Protein AF-Q9L8J2-F1 (afdb_monomer)

Foldseek 3Di:
DDDPVVVVVVVVVVVVVVVVVVLVPDPPPDPDDPVCVVVSCVVVVVCVCVPPVNVVVVVVVVVVVVVVLVPDDPLLSQLVCCCPVVVDDLVVSCVVVVHDSVVSVVSD

Sequence (108 aa):
DSAFYTWLYRIAVNTAKNYLVAQGRRPPSSDVDANDAENFESGSALKEISNPENLMLSEELRQIVFRTIESLPEDLRMAITLRESDGLSYEEIAAIMDCPVGTVRSRI

Nearest PDB structures (foldseek):
  2h27-assembly2_D  TM=9.996E-01  e=3.999E-06  Escherichia coli K-12
  1or7-assembly3_B  TM=9.249E-01  e=1.888E-06  Escherichia coli
  3hug-assembly6_K  TM=9.372E-01  e=4.199E-02  Mycobacterium tuberculosis H37Rv
  3hug-assembly4_M  TM=9.073E-01  e=4.199E-02  Mycobacterium tuberculosis H37Rv
  6koq-assembly1_F  TM=5.357E-01  e=5.671E-03  Mycobacterium tuberculosis H37Rv

Structure (mmCIF, N/CA/C/O backbone):
data_AF-Q9L8J2-F1
#
_entry.id   AF-Q9L8J2-F1
#
loop_
_atom_site.group_PDB
_atom_site.id
_atom_site.type_symbol
_atom_site.label_atom_id
_atom_site.label_alt_id
_atom_site.label_comp_id
_atom_site.label_asym_id
_atom_site.label_entity_id
_atom_site.label_seq_id
_atom_site.pdbx_PDB_ins_code
_atom_site.Cartn_x
_atom_site.Cartn_y
_atom_site.Cartn_z
_atom_site.occupancy
_atom_site.B_iso_or_equiv
_atom_site.auth_seq_id
_atom_site.auth_comp_id
_atom_site.auth_asym_id
_atom_site.auth_atom_id
_atom_site.pdbx_PDB_model_num
ATOM 1 N N . ASP A 1 1 ? -13.195 7.274 -22.358 1.00 58.97 1 ASP A N 1
ATOM 2 C CA . ASP A 1 1 ? -11.850 7.561 -21.828 1.00 58.97 1 ASP A CA 1
ATOM 3 C C . ASP A 1 1 ? -11.105 6.295 -21.460 1.00 58.97 1 ASP A C 1
ATOM 5 O O . ASP A 1 1 ? -11.728 5.342 -21.014 1.00 58.97 1 ASP A O 1
ATOM 9 N N . SER A 1 2 ? -9.790 6.259 -21.686 1.00 71.12 2 SER A N 1
ATOM 10 C CA . SER A 1 2 ? -8.905 5.218 -21.136 1.00 71.12 2 SER A CA 1
ATOM 11 C C . SER A 1 2 ? -8.261 5.734 -19.848 1.00 71.12 2 SER A C 1
ATOM 13 O O . SER A 1 2 ? -7.942 6.918 -19.768 1.00 71.12 2 SER A O 1
ATOM 15 N N . ALA A 1 3 ? -8.035 4.862 -18.861 1.00 88.69 3 ALA A N 1
ATOM 16 C CA . ALA A 1 3 ? -7.322 5.229 -17.638 1.00 88.69 3 ALA A CA 1
ATOM 17 C C . ALA A 1 3 ? -5.875 5.661 -17.943 1.00 88.69 3 ALA A C 1
ATOM 19 O O . ALA A 1 3 ? -5.243 5.135 -18.867 1.00 88.69 3 ALA A O 1
ATOM 20 N N . PHE A 1 4 ? -5.331 6.580 -17.138 1.00 89.50 4 PHE A N 1
ATOM 21 C CA . PHE A 1 4 ? -3.964 7.093 -17.297 1.00 89.50 4 PHE A CA 1
ATOM 22 C C . PHE A 1 4 ? -2.922 5.969 -17.349 1.00 89.50 4 PHE A C 1
ATOM 24 O O . PHE A 1 4 ? -2.066 5.970 -18.231 1.00 89.50 4 PHE A O 1
ATOM 31 N N . TYR A 1 5 ? -3.049 4.963 -16.474 1.00 83.38 5 TYR A N 1
ATOM 32 C CA . TYR A 1 5 ? -2.164 3.796 -16.466 1.00 83.38 5 TYR A CA 1
ATOM 33 C C . TYR A 1 5 ? -2.166 3.061 -17.812 1.00 83.38 5 TYR A C 1
ATOM 35 O O . TYR A 1 5 ? -1.108 2.766 -18.359 1.00 83.38 5 TYR A O 1
ATOM 43 N N . THR A 1 6 ? -3.341 2.824 -18.401 1.00 86.88 6 THR A N 1
ATOM 44 C CA . THR A 1 6 ? -3.465 2.157 -19.705 1.00 86.88 6 THR A CA 1
ATOM 45 C C . THR A 1 6 ? -2.825 2.975 -20.826 1.00 86.88 6 THR A C 1
ATOM 47 O O . THR A 1 6 ? -2.187 2.414 -21.719 1.00 86.88 6 THR A O 1
ATOM 50 N N . TRP A 1 7 ? -2.980 4.300 -20.797 1.00 91.31 7 TRP A N 1
ATOM 51 C CA . TRP A 1 7 ? -2.356 5.195 -21.770 1.00 91.31 7 TRP A CA 1
ATOM 52 C C . TRP A 1 7 ? -0.827 5.216 -21.627 1.00 91.31 7 TRP A C 1
ATOM 54 O O . TRP A 1 7 ? -0.119 5.035 -22.620 1.00 91.31 7 TRP A O 1
ATOM 64 N N . LEU A 1 8 ? -0.316 5.334 -20.399 1.00 88.94 8 LEU A N 1
ATOM 65 C CA . LEU A 1 8 ? 1.118 5.338 -20.114 1.00 88.94 8 LEU A CA 1
ATOM 66 C C . LEU A 1 8 ? 1.770 3.990 -20.443 1.00 88.94 8 LEU A C 1
ATOM 68 O O . LEU A 1 8 ? 2.828 3.962 -21.066 1.00 88.94 8 LEU A O 1
ATOM 72 N N . TYR A 1 9 ? 1.116 2.874 -20.105 1.00 82.88 9 TYR A N 1
ATOM 73 C CA . TYR A 1 9 ? 1.585 1.530 -20.446 1.00 82.88 9 TYR A CA 1
ATOM 74 C C . TYR A 1 9 ? 1.740 1.364 -21.963 1.00 82.88 9 TYR A C 1
ATOM 76 O O . TYR A 1 9 ? 2.758 0.861 -22.437 1.00 82.88 9 TYR A O 1
ATOM 84 N N . ARG A 1 10 ? 0.775 1.858 -22.754 1.00 86.00 10 ARG A N 1
ATOM 85 C CA . ARG A 1 10 ? 0.868 1.853 -24.225 1.00 86.00 10 ARG A CA 1
ATOM 86 C C . ARG A 1 10 ? 2.053 2.674 -24.730 1.00 86.00 10 ARG A C 1
ATOM 88 O O . ARG A 1 10 ? 2.748 2.211 -25.631 1.00 86.00 10 ARG A O 1
ATOM 95 N N . ILE A 1 11 ? 2.298 3.857 -24.162 1.00 88.62 11 ILE A N 1
ATOM 96 C CA . ILE A 1 11 ? 3.469 4.676 -24.509 1.00 88.62 11 ILE A CA 1
ATOM 97 C C . ILE A 1 11 ? 4.757 3.927 -24.176 1.00 88.62 11 ILE A C 1
ATOM 99 O O . ILE A 1 11 ? 5.603 3.784 -25.050 1.00 88.62 11 ILE A O 1
ATOM 103 N N . ALA A 1 12 ? 4.891 3.406 -22.955 1.00 87.75 12 ALA A N 1
ATOM 104 C CA . ALA A 1 12 ? 6.087 2.696 -22.513 1.00 87.75 12 ALA A CA 1
ATOM 105 C C . ALA A 1 12 ? 6.404 1.492 -23.417 1.00 87.75 12 ALA A C 1
ATOM 107 O O . ALA A 1 12 ? 7.519 1.376 -23.924 1.00 87.75 12 ALA A O 1
ATOM 108 N N . VAL A 1 13 ? 5.406 0.646 -23.700 1.00 86.25 13 VAL A N 1
ATOM 109 C CA . VAL A 1 13 ? 5.562 -0.523 -24.580 1.00 86.25 13 VAL A CA 1
ATOM 110 C C . VAL A 1 13 ? 5.925 -0.111 -26.006 1.00 86.25 13 VAL A C 1
ATOM 112 O O . VAL A 1 13 ? 6.807 -0.719 -26.612 1.00 86.25 13 VAL A O 1
ATOM 115 N N . ASN A 1 14 ? 5.271 0.911 -26.561 1.00 88.19 14 ASN A N 1
ATOM 116 C CA . ASN A 1 14 ? 5.562 1.366 -27.921 1.00 88.19 14 ASN A CA 1
ATOM 117 C C . ASN A 1 14 ? 6.957 1.990 -28.026 1.00 88.19 14 ASN A C 1
ATOM 119 O O . ASN A 1 14 ? 7.674 1.717 -28.986 1.00 88.19 14 ASN A O 1
ATOM 123 N N . THR A 1 15 ? 7.376 2.767 -27.027 1.00 88.69 15 THR A N 1
ATOM 124 C CA . THR A 1 15 ? 8.725 3.337 -26.953 1.00 88.69 15 THR A CA 1
ATOM 125 C C . THR A 1 15 ? 9.782 2.239 -26.855 1.00 88.69 15 THR A C 1
ATOM 127 O O . THR A 1 15 ? 10.746 2.265 -27.617 1.00 88.69 15 THR A O 1
ATOM 130 N N . ALA A 1 16 ? 9.576 1.231 -26.000 1.00 81.19 16 ALA A N 1
ATOM 131 C CA . ALA A 1 16 ? 10.483 0.088 -25.883 1.00 81.19 16 ALA A CA 1
ATOM 132 C C . ALA A 1 16 ? 10.593 -0.697 -27.202 1.00 81.19 16 ALA A C 1
ATOM 134 O O . ALA A 1 16 ? 11.695 -1.001 -27.656 1.00 81.19 16 ALA A O 1
ATOM 135 N N . LYS A 1 17 ? 9.465 -0.964 -27.877 1.00 79.38 17 LYS A N 1
ATOM 136 C CA . LYS A 1 17 ? 9.457 -1.609 -29.202 1.00 79.38 17 LYS A CA 1
ATOM 137 C C . LYS A 1 17 ? 10.217 -0.791 -30.244 1.00 79.38 17 LYS A C 1
ATOM 139 O O . LYS A 1 17 ? 11.031 -1.349 -30.973 1.00 79.38 17 LYS A O 1
ATOM 144 N N . ASN A 1 18 ? 9.977 0.519 -30.305 1.00 81.69 18 ASN A N 1
ATOM 145 C CA . ASN A 1 18 ? 10.659 1.407 -31.245 1.00 81.69 18 ASN A CA 1
ATOM 146 C C . ASN A 1 18 ? 12.170 1.433 -31.002 1.00 81.69 18 ASN A C 1
ATOM 148 O O . ASN A 1 18 ? 12.937 1.393 -31.962 1.00 81.69 18 ASN A O 1
ATOM 152 N N . TYR A 1 19 ? 12.590 1.449 -29.737 1.00 81.19 19 TYR A N 1
ATOM 153 C CA . TYR A 1 19 ? 13.996 1.378 -29.356 1.00 81.19 19 TYR A CA 1
ATOM 154 C C . TYR A 1 19 ? 14.649 0.070 -29.833 1.00 81.19 19 TYR A C 1
ATOM 156 O O . TYR A 1 19 ? 15.671 0.117 -30.516 1.00 81.19 19 TYR A O 1
ATOM 164 N N . LEU A 1 20 ? 14.020 -1.085 -29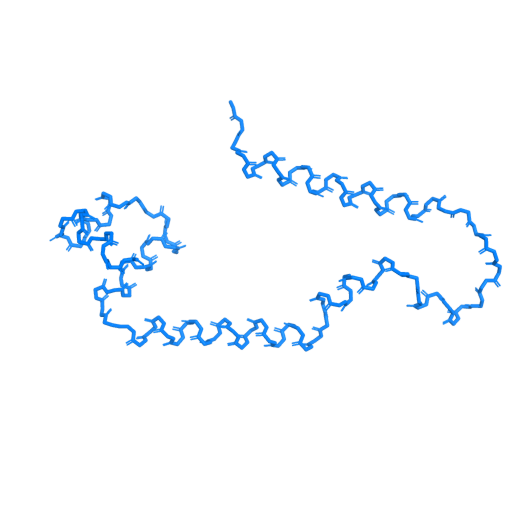.581 1.00 76.94 20 LEU A N 1
ATOM 165 C CA . LEU A 1 20 ? 14.523 -2.392 -30.031 1.00 76.94 20 LEU A CA 1
ATOM 166 C C . LEU A 1 20 ? 14.593 -2.503 -31.566 1.00 76.94 20 LEU A C 1
ATOM 168 O O . LEU A 1 20 ? 15.577 -2.997 -32.115 1.00 76.94 20 LEU A O 1
ATOM 172 N N . VAL A 1 21 ? 13.582 -2.001 -32.283 1.00 77.19 21 VAL A N 1
ATOM 173 C CA . VAL A 1 21 ? 13.577 -1.989 -33.759 1.00 77.19 21 VAL A CA 1
ATOM 174 C C . VAL A 1 21 ? 14.664 -1.066 -34.317 1.00 77.19 21 VAL A C 1
ATOM 176 O O . VAL A 1 21 ? 15.310 -1.413 -35.304 1.00 77.19 21 VAL A O 1
ATOM 179 N N . ALA A 1 22 ? 14.882 0.102 -33.706 1.00 76.50 22 ALA A N 1
ATOM 180 C CA . ALA A 1 22 ? 15.938 1.029 -34.110 1.00 76.50 22 ALA A CA 1
ATOM 181 C C . ALA A 1 22 ? 17.336 0.442 -33.868 1.00 76.50 2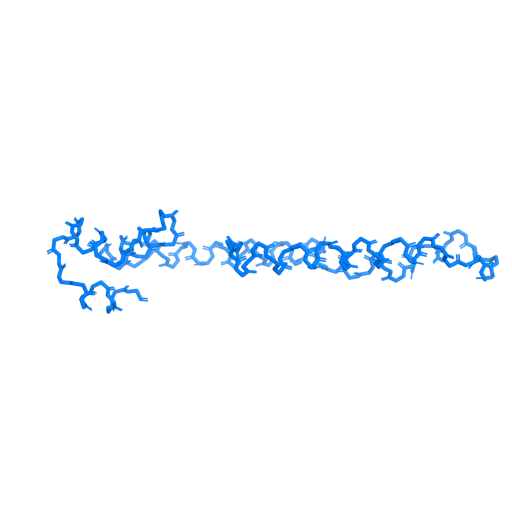2 ALA A C 1
ATOM 183 O O . ALA A 1 22 ? 18.226 0.607 -34.702 1.00 76.50 22 ALA A O 1
ATOM 184 N N . GLN A 1 23 ? 17.512 -0.293 -32.771 1.00 72.75 23 GLN A N 1
ATOM 185 C CA . GLN A 1 23 ? 18.752 -0.992 -32.468 1.00 72.75 23 GLN A CA 1
ATOM 186 C C . GLN A 1 23 ? 19.077 -2.068 -33.519 1.00 72.75 23 GLN A C 1
ATOM 188 O O . GLN A 1 23 ? 20.206 -2.126 -34.000 1.00 72.75 23 GLN A O 1
ATOM 193 N N . GLY A 1 24 ? 18.081 -2.858 -33.941 1.00 67.88 24 GLY A N 1
ATOM 194 C CA . GLY A 1 24 ? 18.240 -3.878 -34.987 1.00 67.88 24 GLY A CA 1
ATOM 195 C C . GLY A 1 24 ? 18.444 -3.333 -36.410 1.00 67.88 24 GLY A C 1
ATOM 196 O O . GLY A 1 24 ? 18.725 -4.106 -37.319 1.00 67.88 24 GLY A O 1
ATOM 197 N N . ARG A 1 25 ? 18.297 -2.016 -36.626 1.00 67.06 25 ARG A N 1
ATOM 198 C CA . ARG A 1 25 ? 18.486 -1.341 -37.926 1.00 67.06 25 ARG A CA 1
ATOM 199 C C . ARG A 1 25 ? 19.812 -0.580 -38.046 1.00 67.06 25 ARG A C 1
ATOM 201 O O . ARG A 1 25 ? 20.046 0.034 -39.088 1.00 67.06 25 ARG A O 1
ATOM 208 N N . ARG A 1 26 ? 20.673 -0.581 -37.019 1.00 57.16 26 ARG A N 1
ATOM 209 C CA . ARG A 1 26 ? 22.023 -0.003 -37.132 1.00 57.16 26 ARG A CA 1
ATOM 210 C C . ARG A 1 26 ? 22.821 -0.783 -38.200 1.00 57.16 26 ARG A C 1
ATOM 212 O O . ARG A 1 26 ? 22.822 -2.011 -38.142 1.00 57.16 26 ARG A O 1
ATOM 219 N N . PRO A 1 27 ? 23.470 -0.114 -39.178 1.00 50.00 27 PRO A N 1
ATOM 220 C CA . PRO A 1 27 ? 24.365 -0.783 -40.124 1.00 50.00 27 PRO A CA 1
ATOM 221 C C . PRO A 1 27 ? 25.475 -1.518 -39.359 1.00 50.00 27 PRO A C 1
ATOM 223 O O . PRO A 1 27 ? 25.860 -1.031 -38.292 1.00 50.00 27 PRO A O 1
ATOM 226 N N . PRO A 1 28 ? 26.030 -2.627 -39.884 1.00 49.59 28 PRO A N 1
ATOM 227 C CA . PRO A 1 28 ? 27.216 -3.247 -39.310 1.00 49.59 28 PRO A CA 1
ATOM 228 C C . PRO A 1 28 ? 28.405 -2.311 -39.557 1.00 49.59 28 PRO A C 1
ATOM 230 O O . PRO A 1 28 ? 29.133 -2.431 -40.538 1.00 49.59 28 PRO A O 1
ATOM 233 N N . SER A 1 29 ? 28.561 -1.287 -38.723 1.00 46.53 29 SER A N 1
ATOM 234 C CA . SER A 1 29 ? 29.824 -0.577 -38.637 1.00 46.53 29 SER A CA 1
ATOM 235 C C . SER A 1 29 ? 30.776 -1.482 -37.872 1.00 46.53 29 SER A C 1
ATOM 237 O O . SER A 1 29 ? 30.526 -1.770 -36.702 1.00 46.53 29 SER A O 1
ATOM 239 N N . SER A 1 30 ? 31.837 -1.879 -38.575 1.00 41.94 30 SER A N 1
ATOM 240 C CA . SER A 1 30 ? 32.935 -2.781 -38.209 1.00 41.94 30 SER A CA 1
ATOM 241 C C . SER A 1 30 ? 32.578 -4.262 -38.097 1.00 41.94 30 SER A C 1
ATOM 243 O O . SER A 1 30 ? 31.671 -4.644 -37.369 1.00 41.94 30 SER A O 1
ATOM 245 N N . ASP A 1 31 ? 33.345 -5.084 -38.818 1.00 44.88 31 ASP A N 1
ATOM 246 C CA . ASP A 1 31 ? 33.604 -6.485 -38.496 1.00 44.88 31 ASP A CA 1
ATOM 247 C C . ASP A 1 31 ? 34.116 -6.553 -37.054 1.00 44.88 31 ASP A C 1
ATOM 249 O O . ASP A 1 31 ? 35.317 -6.454 -36.801 1.00 44.88 31 ASP A O 1
ATOM 253 N N . VAL A 1 32 ? 33.198 -6.618 -36.094 1.00 45.00 32 VAL A N 1
ATOM 254 C CA . VAL A 1 32 ? 33.549 -6.866 -34.704 1.00 45.00 32 VAL A CA 1
ATOM 255 C C . VAL A 1 32 ? 33.458 -8.367 -34.494 1.00 45.00 32 VAL A C 1
ATOM 257 O O . VAL A 1 32 ? 32.422 -8.981 -34.762 1.00 45.00 32 VAL A O 1
ATOM 260 N N . ASP A 1 33 ? 34.589 -8.944 -34.100 1.00 45.47 33 ASP A N 1
ATOM 261 C CA . ASP A 1 33 ? 34.775 -10.354 -33.780 1.00 45.47 33 ASP A CA 1
ATOM 262 C C . ASP A 1 33 ? 33.603 -10.866 -32.925 1.00 45.47 33 ASP A C 1
ATOM 264 O O . ASP A 1 33 ? 33.085 -10.140 -32.075 1.00 45.47 33 ASP A O 1
ATOM 268 N N . ALA A 1 34 ? 33.180 -12.120 -33.103 1.00 48.19 34 ALA A N 1
ATOM 269 C CA . ALA A 1 34 ? 32.019 -12.682 -32.395 1.00 48.19 34 ALA A CA 1
ATOM 270 C C . ALA A 1 34 ? 32.133 -12.614 -30.850 1.00 48.19 34 ALA A C 1
ATOM 272 O O . ALA A 1 34 ? 31.128 -12.752 -30.155 1.00 48.19 34 ALA A O 1
ATOM 273 N N . ASN A 1 35 ? 33.335 -12.346 -30.327 1.00 47.56 35 ASN A N 1
ATOM 274 C CA . ASN A 1 35 ? 33.614 -12.085 -28.914 1.00 47.56 35 ASN A CA 1
ATOM 275 C C . ASN A 1 35 ? 33.139 -10.703 -28.413 1.00 47.56 35 ASN A C 1
ATOM 277 O O . ASN A 1 35 ? 32.915 -10.549 -27.218 1.00 47.56 35 ASN A O 1
ATOM 281 N N . ASP A 1 36 ? 32.940 -9.711 -29.285 1.00 44.69 36 ASP A N 1
ATOM 282 C CA . ASP A 1 36 ? 32.476 -8.363 -28.906 1.00 44.69 36 ASP A CA 1
ATOM 283 C C . ASP A 1 36 ? 30.948 -8.198 -28.996 1.00 44.69 36 ASP A C 1
ATOM 285 O O . ASP A 1 36 ? 30.385 -7.215 -28.509 1.00 44.69 36 ASP A O 1
ATOM 289 N N . ALA A 1 37 ? 30.236 -9.178 -29.564 1.00 45.81 37 ALA A N 1
ATOM 290 C CA . ALA A 1 37 ? 28.772 -9.182 -29.612 1.00 45.81 37 ALA A CA 1
ATOM 291 C C . ALA A 1 37 ? 28.125 -9.347 -28.221 1.00 45.81 37 ALA A C 1
ATOM 293 O O . ALA A 1 37 ? 26.973 -8.948 -28.024 1.00 45.81 37 ALA A O 1
ATOM 294 N N . GLU A 1 38 ? 28.857 -9.874 -27.231 1.00 47.91 38 GLU A N 1
ATOM 295 C CA . GLU A 1 38 ? 28.385 -9.937 -25.841 1.00 47.91 38 GLU A CA 1
ATOM 296 C C . GLU A 1 38 ? 28.277 -8.550 -25.177 1.00 47.91 38 GLU A C 1
ATOM 298 O O . GLU A 1 38 ? 27.486 -8.391 -24.240 1.00 47.91 38 GLU A O 1
ATOM 303 N N . ASN A 1 39 ? 28.984 -7.545 -25.716 1.00 44.16 39 ASN A N 1
ATOM 304 C CA . ASN A 1 39 ? 29.019 -6.158 -25.238 1.00 44.16 39 ASN A CA 1
ATOM 305 C C . ASN A 1 39 ? 27.985 -5.235 -25.911 1.00 44.16 39 ASN A C 1
ATOM 307 O O . ASN A 1 39 ? 27.999 -4.025 -25.683 1.00 44.16 39 ASN A O 1
ATOM 311 N N . PHE A 1 40 ? 27.071 -5.760 -26.737 1.00 43.28 40 PHE A N 1
ATOM 312 C CA . PHE A 1 40 ? 26.0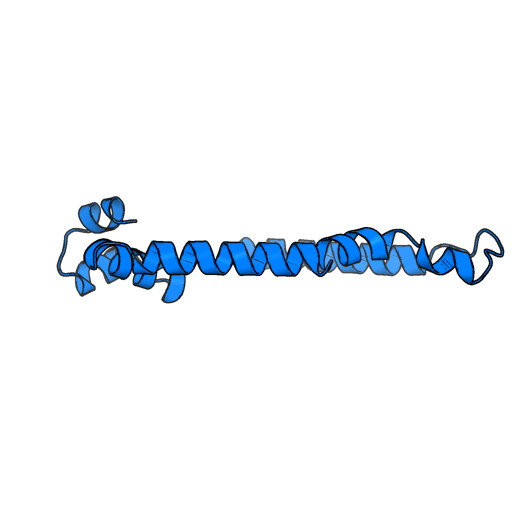76 -4.926 -27.417 1.00 43.28 40 PHE A CA 1
ATOM 313 C C . PHE A 1 40 ? 25.063 -4.343 -26.404 1.00 43.28 40 PHE A C 1
ATOM 315 O O . PHE A 1 40 ? 24.150 -5.014 -25.914 1.00 43.28 40 PHE A O 1
ATOM 322 N N . GLU A 1 41 ? 25.257 -3.058 -26.093 1.00 50.56 41 GLU A N 1
ATOM 323 C CA . GLU A 1 41 ? 24.722 -2.299 -24.952 1.00 50.56 41 GLU A CA 1
ATOM 324 C C . GLU A 1 41 ? 23.209 -2.371 -24.687 1.00 50.56 41 GLU A C 1
ATOM 326 O O . GLU A 1 41 ? 22.801 -2.108 -23.558 1.00 50.56 41 GLU A O 1
ATOM 331 N N . SER A 1 42 ? 22.333 -2.746 -25.627 1.00 48.84 42 SER A N 1
ATOM 332 C CA . SER A 1 42 ? 20.897 -2.827 -25.280 1.00 48.84 42 SER A CA 1
ATOM 333 C C . SER A 1 42 ? 20.497 -4.111 -24.564 1.00 48.84 42 SER A C 1
ATOM 335 O O . SER A 1 42 ? 19.387 -4.183 -24.040 1.00 48.84 42 SER A O 1
ATOM 337 N N . GLY A 1 43 ? 21.384 -5.105 -24.491 1.00 48.50 43 GLY A N 1
ATOM 338 C CA . GLY A 1 43 ? 21.236 -6.194 -23.532 1.00 48.50 43 GLY A CA 1
ATOM 339 C C . GLY A 1 43 ? 21.642 -5.778 -22.120 1.00 48.50 43 GLY A C 1
ATOM 340 O O . GLY A 1 43 ? 21.196 -6.414 -21.177 1.00 48.50 43 GLY A O 1
ATOM 341 N N . SER A 1 44 ? 22.450 -4.722 -21.963 1.00 51.38 44 SER A N 1
ATOM 342 C CA . SER A 1 44 ? 23.073 -4.361 -20.684 1.00 51.38 44 SER A CA 1
ATOM 343 C C . SER A 1 44 ? 22.041 -3.936 -19.641 1.00 51.38 44 SER A C 1
ATOM 345 O O . SER A 1 44 ? 22.001 -4.516 -18.568 1.00 51.38 44 SER A O 1
ATOM 347 N N . ALA A 1 45 ? 21.102 -3.046 -19.984 1.00 53.41 45 ALA A N 1
ATOM 348 C CA . ALA A 1 45 ? 20.070 -2.604 -19.039 1.00 53.41 45 ALA A CA 1
ATOM 349 C C . ALA A 1 45 ? 19.088 -3.730 -18.639 1.00 53.41 45 ALA A C 1
ATOM 351 O O . ALA A 1 45 ? 18.688 -3.836 -17.484 1.00 53.41 45 ALA A O 1
ATOM 352 N N . LEU A 1 46 ? 18.711 -4.611 -19.576 1.00 52.75 46 LEU A N 1
ATOM 353 C CA . LEU A 1 46 ? 17.864 -5.780 -19.287 1.00 52.75 46 LEU A CA 1
ATOM 354 C C . LEU A 1 46 ? 18.625 -6.879 -18.524 1.00 52.75 46 LEU A C 1
ATOM 356 O O . LEU A 1 46 ? 18.026 -7.536 -17.674 1.00 52.75 46 LEU A O 1
ATOM 360 N N . LYS A 1 47 ? 19.927 -7.060 -18.792 1.00 51.12 47 LYS A N 1
ATOM 361 C CA . LYS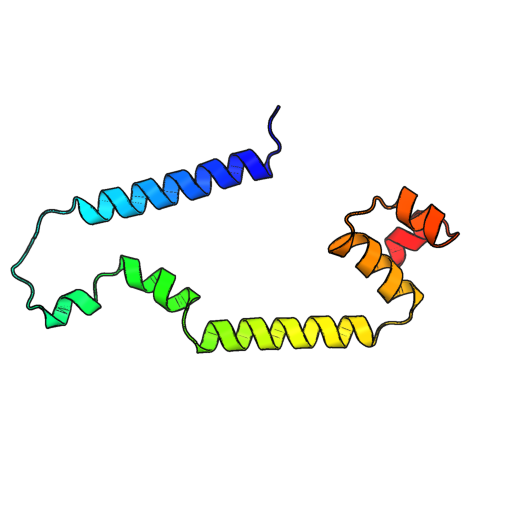 A 1 47 ? 20.835 -7.943 -18.039 1.00 51.12 47 LYS A CA 1
ATOM 362 C C . LYS A 1 47 ? 21.122 -7.399 -16.640 1.00 51.12 47 LYS A C 1
ATOM 364 O O . LYS A 1 47 ? 21.215 -8.199 -15.723 1.00 51.12 47 LYS A O 1
ATOM 369 N N . GLU A 1 48 ? 21.211 -6.082 -16.457 1.00 55.09 48 GLU A N 1
ATOM 370 C CA . GLU A 1 48 ? 21.318 -5.448 -15.139 1.00 55.09 48 GLU A CA 1
ATOM 371 C C . GLU A 1 48 ? 20.036 -5.677 -14.337 1.00 55.09 48 GLU A C 1
ATOM 373 O O . GLU A 1 48 ? 20.104 -6.169 -13.215 1.00 55.09 48 GLU A O 1
ATOM 378 N N . ILE A 1 49 ? 18.856 -5.424 -14.916 1.00 57.03 49 ILE A N 1
ATOM 379 C CA . ILE A 1 49 ? 17.566 -5.657 -14.238 1.00 57.03 49 ILE A CA 1
ATOM 380 C C . ILE A 1 49 ? 17.336 -7.152 -13.949 1.00 57.03 49 ILE A C 1
ATOM 382 O O . ILE A 1 49 ? 16.752 -7.499 -12.927 1.00 57.03 49 ILE A O 1
ATOM 386 N N . SER A 1 50 ? 17.826 -8.039 -14.819 1.00 63.09 50 SER A N 1
ATOM 387 C CA . SER A 1 50 ? 17.705 -9.500 -14.686 1.00 63.09 50 SER A CA 1
ATOM 388 C C . SER A 1 50 ? 18.979 -10.160 -14.146 1.00 63.09 50 SER A C 1
ATOM 390 O O . SER A 1 50 ? 19.191 -11.354 -14.367 1.00 63.09 50 SER A O 1
ATOM 392 N N . ASN A 1 51 ? 19.851 -9.406 -13.469 1.00 76.50 51 ASN A N 1
ATOM 393 C CA . ASN A 1 51 ? 21.005 -9.981 -12.786 1.00 76.50 51 ASN A CA 1
ATOM 394 C C . ASN A 1 51 ? 20.478 -10.869 -11.639 1.00 76.50 51 ASN A C 1
ATOM 396 O O . ASN A 1 51 ? 19.617 -10.405 -10.883 1.00 76.50 51 ASN A O 1
ATOM 400 N N . PRO A 1 52 ? 20.953 -12.122 -11.478 1.00 79.06 52 PRO A N 1
ATOM 401 C CA . PRO A 1 52 ? 20.579 -12.979 -10.351 1.00 79.06 52 PRO A CA 1
ATOM 402 C C . PRO A 1 52 ? 20.669 -12.278 -8.988 1.00 79.06 52 PRO A C 1
ATOM 404 O O . PRO A 1 52 ? 19.809 -12.512 -8.145 1.00 79.06 52 PRO A O 1
ATOM 407 N N . GLU A 1 53 ? 21.633 -11.377 -8.788 1.00 83.81 53 GLU A N 1
ATOM 408 C CA . GLU A 1 53 ? 21.742 -10.573 -7.564 1.00 83.81 53 GLU A CA 1
ATOM 409 C C . GLU A 1 53 ? 20.529 -9.651 -7.358 1.00 83.81 53 GLU A C 1
ATOM 411 O O . GLU A 1 53 ? 19.924 -9.657 -6.290 1.00 83.81 53 GLU A O 1
ATOM 416 N N . ASN A 1 54 ? 20.107 -8.919 -8.392 1.00 81.88 54 ASN A N 1
ATOM 417 C CA . ASN A 1 54 ? 18.947 -8.026 -8.315 1.00 81.88 54 ASN A CA 1
ATOM 418 C C . ASN A 1 54 ? 17.637 -8.796 -8.122 1.00 81.88 54 ASN A C 1
ATOM 420 O O . ASN A 1 54 ? 16.761 -8.353 -7.378 1.00 81.88 54 ASN A O 1
ATOM 424 N N . LEU A 1 55 ? 17.513 -9.976 -8.736 1.00 85.62 55 LEU A N 1
ATOM 425 C CA . LEU A 1 55 ? 16.378 -10.866 -8.497 1.00 85.62 55 LEU A CA 1
ATOM 426 C C . LEU A 1 55 ? 16.358 -11.357 -7.044 1.00 85.62 55 LEU A C 1
ATOM 428 O O . LEU A 1 55 ? 15.313 -11.271 -6.397 1.00 85.62 55 LEU A O 1
ATOM 432 N N . MET A 1 56 ? 17.502 -11.794 -6.506 1.00 89.38 56 MET A N 1
ATOM 433 C CA . MET A 1 56 ? 17.623 -12.203 -5.103 1.00 89.38 56 MET A CA 1
ATOM 434 C C . MET A 1 56 ? 17.294 -11.058 -4.140 1.00 89.38 56 MET A C 1
ATOM 436 O O . MET A 1 56 ? 16.520 -11.271 -3.213 1.00 89.38 56 MET A O 1
ATOM 440 N N . LEU A 1 57 ? 17.798 -9.846 -4.387 1.00 89.00 57 LEU A N 1
ATOM 441 C CA . LEU A 1 57 ? 17.488 -8.661 -3.579 1.00 89.00 57 LEU A CA 1
ATOM 442 C C . LEU A 1 57 ? 15.997 -8.307 -3.624 1.00 89.00 57 LEU A C 1
ATOM 444 O O . LEU A 1 57 ? 15.407 -7.969 -2.599 1.00 89.00 57 LEU A O 1
ATOM 448 N N . SER A 1 58 ? 15.365 -8.403 -4.798 1.00 88.94 58 SER A N 1
ATOM 449 C CA . SER A 1 58 ? 13.927 -8.145 -4.934 1.00 88.94 58 SER A CA 1
ATOM 450 C C . SER A 1 58 ? 13.080 -9.163 -4.163 1.00 88.94 58 SER A C 1
ATOM 452 O O . SER A 1 58 ? 12.087 -8.792 -3.537 1.00 88.94 58 SER A O 1
ATOM 454 N N . GLU A 1 59 ? 13.501 -10.430 -4.155 1.00 90.44 59 GLU A N 1
ATOM 455 C CA . GLU A 1 59 ? 12.838 -11.502 -3.418 1.00 90.44 59 GLU A CA 1
ATOM 456 C C . GLU A 1 59 ? 13.071 -11.370 -1.907 1.00 90.44 59 GLU A C 1
ATOM 458 O O . GLU A 1 59 ? 12.137 -11.521 -1.123 1.00 90.44 59 GLU A O 1
ATOM 463 N N . GLU A 1 60 ? 14.281 -11.009 -1.479 1.00 93.69 60 GLU A N 1
ATOM 464 C CA . GLU A 1 60 ? 14.578 -10.714 -0.077 1.00 93.69 60 GLU A CA 1
ATOM 465 C C . GLU A 1 60 ? 13.735 -9.537 0.430 1.00 93.69 60 GLU A C 1
ATOM 467 O O . GLU A 1 60 ? 13.083 -9.640 1.472 1.00 93.69 60 GLU A O 1
ATOM 472 N N . LEU A 1 61 ? 13.666 -8.445 -0.339 1.00 93.69 61 LEU A N 1
ATOM 473 C CA . LEU A 1 61 ? 12.822 -7.297 -0.014 1.00 93.69 61 LEU A CA 1
ATOM 474 C C . LEU A 1 61 ? 11.352 -7.709 0.093 1.00 93.69 61 LEU A C 1
ATOM 476 O O . LEU A 1 61 ? 10.678 -7.350 1.060 1.00 93.69 61 LEU A O 1
ATOM 480 N N . ARG A 1 62 ? 10.862 -8.500 -0.867 1.00 92.81 62 ARG A N 1
ATOM 481 C CA . ARG A 1 62 ? 9.506 -9.052 -0.846 1.00 92.81 62 ARG A CA 1
ATOM 482 C C . ARG A 1 62 ? 9.260 -9.836 0.447 1.00 92.81 62 ARG A C 1
ATOM 484 O O . ARG A 1 62 ? 8.261 -9.590 1.120 1.00 92.81 62 ARG A O 1
ATOM 491 N N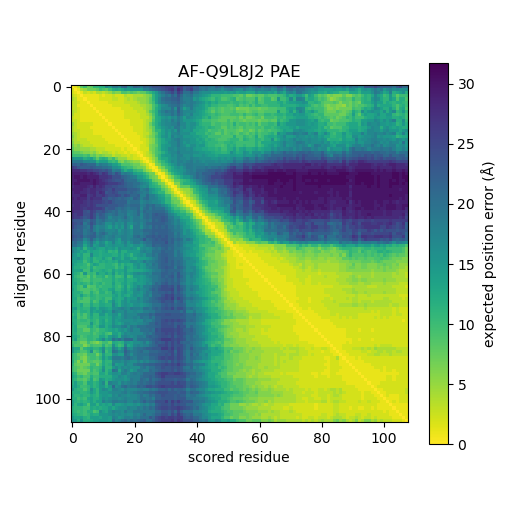 . GLN A 1 63 ? 10.171 -10.726 0.835 1.00 94.94 63 GLN A N 1
ATOM 492 C CA . GLN A 1 63 ? 10.054 -11.508 2.069 1.00 94.94 63 GLN A CA 1
ATOM 493 C C . GLN A 1 63 ? 10.044 -10.633 3.324 1.00 94.94 63 GLN A C 1
ATOM 495 O O . GLN A 1 63 ? 9.249 -10.883 4.230 1.00 94.94 63 GLN A O 1
ATOM 500 N N . ILE A 1 64 ? 10.887 -9.601 3.385 1.00 96.00 64 ILE A N 1
ATOM 501 C CA . ILE A 1 64 ? 10.910 -8.651 4.505 1.00 96.00 64 ILE A CA 1
ATOM 502 C C . ILE A 1 64 ? 9.566 -7.924 4.614 1.00 96.00 64 ILE A C 1
ATOM 504 O O . ILE A 1 64 ? 9.012 -7.836 5.711 1.00 96.00 64 ILE A O 1
ATOM 508 N N . VAL A 1 65 ? 9.010 -7.453 3.493 1.00 93.75 65 VAL A N 1
ATOM 509 C CA . VAL A 1 65 ? 7.701 -6.785 3.471 1.00 93.75 65 VAL A CA 1
ATOM 510 C C . VAL A 1 65 ? 6.606 -7.721 3.982 1.00 93.75 65 VAL A C 1
ATOM 512 O O . VAL A 1 65 ? 5.883 -7.346 4.903 1.00 93.75 65 VAL A O 1
ATOM 515 N N . PHE A 1 66 ? 6.518 -8.953 3.469 1.00 92.50 66 PHE A N 1
ATOM 516 C CA . PHE A 1 66 ? 5.498 -9.911 3.917 1.00 92.50 66 PHE A CA 1
ATOM 517 C C . PHE A 1 66 ? 5.632 -10.265 5.400 1.00 92.50 66 PHE A C 1
ATOM 519 O O . PHE A 1 66 ? 4.641 -10.211 6.122 1.00 92.50 66 PHE A O 1
ATOM 526 N N . ARG A 1 67 ? 6.850 -10.531 5.890 1.00 95.31 67 ARG A N 1
ATOM 527 C CA . ARG A 1 67 ? 7.083 -10.789 7.323 1.00 95.31 67 ARG A CA 1
ATOM 528 C C . ARG A 1 67 ? 6.691 -9.598 8.193 1.00 95.31 67 ARG A C 1
ATOM 530 O O . ARG A 1 67 ? 6.153 -9.776 9.282 1.00 95.31 67 ARG A O 1
ATOM 537 N N . THR A 1 68 ? 6.950 -8.382 7.718 1.00 94.56 68 THR A N 1
ATOM 538 C CA . THR A 1 68 ? 6.569 -7.162 8.436 1.00 94.56 68 THR A CA 1
ATOM 539 C C . THR A 1 68 ? 5.051 -7.050 8.518 1.00 94.56 68 THR A C 1
ATOM 541 O O . THR A 1 68 ? 4.528 -6.846 9.610 1.00 94.56 68 THR A O 1
ATOM 544 N N . ILE A 1 69 ? 4.340 -7.267 7.406 1.00 93.19 69 ILE A N 1
ATOM 545 C CA . ILE A 1 69 ? 2.870 -7.270 7.362 1.00 93.19 69 ILE A CA 1
ATOM 546 C C . ILE A 1 69 ? 2.293 -8.344 8.298 1.00 93.19 69 ILE A C 1
ATOM 548 O O . ILE A 1 69 ? 1.376 -8.063 9.069 1.00 93.19 69 ILE A O 1
ATOM 552 N N . GLU A 1 70 ? 2.858 -9.552 8.303 1.00 93.50 70 GLU A N 1
ATOM 553 C CA . GLU A 1 70 ? 2.459 -10.623 9.225 1.00 93.50 70 GLU A CA 1
ATOM 554 C C . GLU A 1 70 ? 2.686 -10.250 10.695 1.00 93.50 70 GLU A C 1
ATOM 556 O O . GLU A 1 70 ? 1.894 -10.628 11.553 1.00 93.50 70 GLU A O 1
ATOM 561 N N . SER A 1 71 ? 3.718 -9.461 11.004 1.00 95.25 71 SER A N 1
ATOM 562 C CA . SER A 1 71 ? 3.988 -9.004 12.374 1.00 95.25 71 SER A CA 1
ATOM 563 C C . SER A 1 71 ? 3.067 -7.877 12.860 1.00 95.25 71 SER A C 1
ATOM 565 O O . SER A 1 71 ? 3.054 -7.573 14.055 1.00 95.25 71 SER A O 1
ATOM 567 N N . LEU A 1 72 ? 2.294 -7.250 11.966 1.00 95.06 72 LEU A N 1
ATOM 568 C CA . LEU A 1 72 ? 1.383 -6.172 12.342 1.00 95.06 72 LEU A CA 1
ATOM 569 C C . LEU A 1 72 ? 0.232 -6.690 13.219 1.00 95.06 72 LEU A C 1
ATOM 571 O O . LEU A 1 72 ? -0.204 -7.830 13.051 1.00 95.06 72 LEU A O 1
ATOM 575 N N . PRO A 1 73 ? -0.322 -5.844 14.107 1.00 96.69 73 PRO A N 1
ATOM 576 C CA . PRO A 1 73 ? -1.625 -6.074 14.720 1.00 96.69 73 PRO A CA 1
ATOM 577 C C . PRO A 1 73 ? -2.699 -6.411 13.681 1.00 96.69 73 PRO A C 1
ATOM 579 O O . PRO A 1 73 ? -2.705 -5.841 12.588 1.00 96.69 73 PRO A O 1
ATOM 582 N N . GLU A 1 74 ? -3.632 -7.289 14.053 1.00 93.44 74 GLU A N 1
ATOM 583 C CA . GLU A 1 74 ? -4.657 -7.829 13.149 1.00 93.44 74 GLU A CA 1
ATOM 584 C C . GLU A 1 74 ? -5.441 -6.731 12.417 1.00 93.44 74 GLU A C 1
ATOM 586 O O . GLU A 1 74 ? -5.597 -6.788 11.203 1.00 93.44 74 GLU A O 1
ATOM 591 N N . ASP A 1 75 ? -5.833 -5.670 13.126 1.00 93.00 75 ASP A N 1
ATOM 592 C CA . ASP A 1 75 ? -6.570 -4.542 12.550 1.00 93.00 75 ASP A CA 1
ATOM 593 C C . ASP A 1 75 ? -5.795 -3.813 11.438 1.00 93.00 75 ASP A C 1
ATOM 595 O O . ASP A 1 75 ? -6.385 -3.394 10.444 1.00 93.00 75 ASP A O 1
ATOM 599 N N . LEU A 1 76 ? -4.477 -3.643 11.596 1.00 94.88 76 LEU A N 1
ATOM 600 C CA . LEU A 1 76 ? -3.628 -2.991 10.591 1.00 94.88 76 LEU A CA 1
ATOM 601 C C . LEU A 1 76 ? -3.387 -3.928 9.408 1.00 94.88 76 LEU A C 1
ATOM 603 O O . LEU A 1 76 ? -3.517 -3.523 8.254 1.00 94.88 76 LEU A O 1
ATOM 607 N N . ARG A 1 77 ? -3.095 -5.201 9.701 1.00 95.50 77 ARG A N 1
ATOM 608 C CA . ARG A 1 77 ? -2.880 -6.237 8.688 1.00 95.50 77 ARG A CA 1
ATOM 609 C C . ARG A 1 77 ? -4.115 -6.426 7.810 1.00 95.50 77 ARG A C 1
ATOM 611 O O . ARG A 1 77 ? -3.996 -6.490 6.589 1.00 95.50 77 ARG A O 1
ATOM 618 N N . MET A 1 78 ? -5.297 -6.486 8.415 1.00 93.75 78 MET A N 1
ATOM 619 C CA . MET A 1 78 ? -6.554 -6.658 7.696 1.00 93.75 78 MET A CA 1
ATOM 620 C C . MET A 1 78 ? -6.865 -5.436 6.826 1.00 93.75 78 MET A C 1
ATOM 622 O O . MET A 1 78 ? -7.175 -5.602 5.648 1.00 93.75 78 MET A O 1
ATOM 626 N N . ALA A 1 79 ? -6.690 -4.216 7.349 1.00 94.62 79 ALA A N 1
ATOM 627 C CA . ALA A 1 79 ? -6.911 -2.989 6.581 1.00 94.62 79 ALA A CA 1
ATOM 628 C C . ALA A 1 79 ? -6.001 -2.892 5.340 1.00 94.62 79 ALA A C 1
ATOM 630 O O . ALA A 1 79 ? -6.494 -2.620 4.244 1.00 94.62 79 ALA A O 1
ATOM 631 N N . ILE A 1 80 ? -4.694 -3.156 5.483 1.00 94.56 80 ILE A N 1
ATOM 632 C CA . ILE A 1 80 ? -3.753 -3.085 4.353 1.00 94.56 80 ILE A CA 1
ATOM 633 C C . ILE A 1 80 ? -3.960 -4.224 3.346 1.00 94.56 80 ILE A C 1
ATOM 635 O O . ILE A 1 80 ? -3.830 -4.007 2.144 1.00 94.56 80 ILE A O 1
ATOM 639 N N . THR A 1 81 ? -4.347 -5.418 3.808 1.0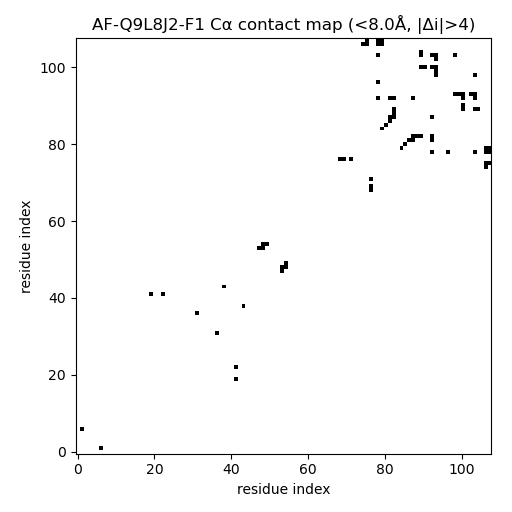0 93.75 81 THR A N 1
ATOM 640 C CA . THR A 1 81 ? -4.621 -6.566 2.925 1.00 93.75 81 THR A CA 1
ATOM 641 C C . THR A 1 81 ? -5.843 -6.302 2.048 1.00 93.75 81 THR A C 1
ATOM 643 O O . THR A 1 81 ? -5.744 -6.405 0.826 1.00 93.75 81 THR A O 1
ATOM 646 N N . LEU A 1 82 ? -6.957 -5.866 2.648 1.00 93.00 82 LEU A N 1
ATOM 647 C CA . LEU A 1 82 ? -8.180 -5.521 1.914 1.00 93.00 82 LEU A CA 1
ATOM 648 C C . LEU A 1 82 ? -7.945 -4.382 0.908 1.00 93.00 82 LEU A C 1
ATOM 650 O O . LEU A 1 82 ? -8.574 -4.329 -0.150 1.00 93.00 82 LEU A O 1
ATOM 654 N N . ARG A 1 83 ? -7.024 -3.464 1.220 1.00 94.38 83 ARG A N 1
ATOM 655 C CA . ARG A 1 83 ? -6.690 -2.351 0.333 1.00 94.38 83 ARG A CA 1
ATOM 656 C C . ARG A 1 83 ? -5.807 -2.763 -0.842 1.00 94.38 83 ARG A C 1
ATOM 658 O O . ARG A 1 83 ? -6.161 -2.488 -1.983 1.00 94.38 83 ARG A O 1
ATOM 665 N N . GLU A 1 84 ? -4.652 -3.359 -0.567 1.00 92.44 84 GLU A N 1
ATOM 666 C CA . GLU A 1 84 ? -3.611 -3.578 -1.579 1.00 92.44 84 GLU A CA 1
ATOM 667 C C . GLU A 1 84 ? -3.777 -4.906 -2.327 1.00 92.44 84 GLU A C 1
ATOM 669 O O . GLU A 1 84 ? -3.414 -4.996 -3.498 1.00 92.44 84 GLU A O 1
ATOM 674 N N . SER A 1 85 ? -4.335 -5.937 -1.679 1.00 88.75 85 SER A N 1
ATOM 675 C CA . SER A 1 85 ? -4.546 -7.251 -2.311 1.00 88.75 85 SER A CA 1
ATOM 676 C C . SER A 1 85 ? -5.909 -7.345 -2.992 1.00 88.75 85 SER A C 1
ATOM 678 O O . SER A 1 85 ? -5.982 -7.772 -4.143 1.00 88.75 85 SER A O 1
ATOM 680 N N . ASP A 1 86 ? -6.971 -6.903 -2.311 1.00 89.00 86 ASP A N 1
ATOM 681 C CA . ASP A 1 86 ? -8.347 -7.008 -2.823 1.00 89.00 86 ASP A CA 1
ATOM 682 C C . ASP A 1 86 ? -8.814 -5.746 -3.571 1.00 89.00 86 ASP A C 1
ATOM 684 O O . ASP A 1 86 ? -9.805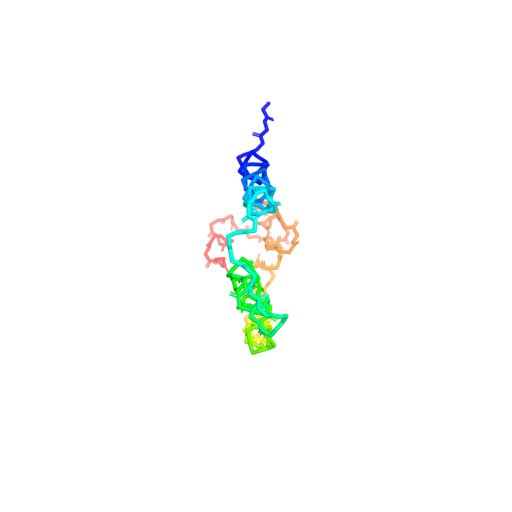 -5.783 -4.301 1.00 89.00 86 ASP A O 1
ATOM 688 N N . GLY A 1 87 ? -8.090 -4.627 -3.439 1.00 92.94 87 GLY A N 1
ATOM 689 C CA . GLY A 1 87 ? -8.366 -3.389 -4.174 1.00 92.94 87 GLY A CA 1
ATOM 690 C C . GLY A 1 87 ? -9.592 -2.611 -3.689 1.00 92.94 87 GLY A C 1
ATOM 691 O O . GLY A 1 87 ? -10.116 -1.788 -4.443 1.00 92.94 87 GLY A O 1
ATOM 692 N N . LEU A 1 88 ? -10.061 -2.857 -2.461 1.00 94.12 88 LEU A N 1
ATOM 693 C CA . LEU A 1 88 ? -11.300 -2.272 -1.944 1.00 94.12 88 LEU A CA 1
ATOM 694 C C . LEU A 1 88 ? -11.184 -0.764 -1.655 1.00 94.12 88 LEU A C 1
ATOM 696 O O . LEU A 1 88 ? -10.113 -0.210 -1.348 1.00 94.12 88 LEU A O 1
ATOM 700 N N . SER A 1 89 ? -12.322 -0.074 -1.733 1.00 94.94 89 SER A N 1
ATOM 701 C CA . SER A 1 89 ? -12.454 1.325 -1.324 1.00 94.94 89 SER A CA 1
ATOM 702 C C . SER A 1 89 ? -12.385 1.467 0.203 1.00 94.94 89 SER A C 1
ATOM 704 O O . SER A 1 89 ? -12.590 0.512 0.952 1.00 94.94 89 SER A O 1
ATOM 706 N N . TYR A 1 90 ? -12.104 2.673 0.706 1.00 93.94 90 TYR A N 1
ATOM 707 C CA . TYR A 1 90 ? -12.062 2.890 2.159 1.00 93.94 90 TYR A CA 1
ATOM 708 C C . TYR A 1 90 ? -13.440 2.712 2.808 1.00 93.94 90 TYR A C 1
ATOM 710 O O . TYR A 1 90 ? -13.524 2.299 3.960 1.00 93.94 90 TYR A O 1
ATOM 718 N N . GLU A 1 91 ? -14.511 3.002 2.073 1.00 93.81 91 GLU A N 1
ATOM 719 C CA . GLU A 1 91 ? -15.897 2.800 2.490 1.00 93.81 91 GLU A CA 1
ATOM 720 C C . GLU A 1 91 ? -16.247 1.311 2.600 1.00 93.81 91 GLU A C 1
ATOM 722 O O . GLU A 1 91 ? -16.880 0.904 3.572 1.00 93.81 91 GLU A O 1
ATOM 727 N N . GLU A 1 92 ? -15.796 0.492 1.646 1.00 92.69 92 GLU A N 1
ATOM 728 C CA . GLU A 1 92 ? -15.988 -0.963 1.675 1.00 92.69 92 GLU A CA 1
ATOM 729 C C . GLU A 1 92 ? -15.224 -1.594 2.844 1.00 92.69 92 GLU A C 1
ATOM 731 O O . GLU A 1 92 ? -15.789 -2.380 3.604 1.00 92.69 92 GLU A O 1
ATOM 736 N N . ILE A 1 93 ? -13.969 -1.185 3.056 1.00 94.69 93 ILE A N 1
ATOM 737 C CA . ILE A 1 93 ? -13.153 -1.651 4.186 1.00 94.69 93 ILE A CA 1
ATOM 738 C C . ILE A 1 93 ? -13.785 -1.235 5.520 1.00 94.69 93 ILE A C 1
ATOM 740 O O . ILE A 1 93 ? -13.857 -2.040 6.446 1.00 94.69 93 ILE A O 1
ATOM 744 N N . ALA A 1 94 ? -14.285 -0.001 5.619 1.00 94.62 94 ALA A N 1
ATOM 745 C CA . ALA A 1 94 ? -14.970 0.502 6.808 1.00 94.62 94 ALA A CA 1
ATOM 746 C C . ALA A 1 94 ? -16.214 -0.331 7.153 1.00 94.62 94 ALA A C 1
ATOM 748 O O . ALA A 1 94 ? -16.426 -0.653 8.321 1.00 94.62 94 ALA A O 1
ATOM 749 N N . ALA A 1 95 ? -16.995 -0.721 6.140 1.00 94.69 95 ALA A N 1
ATOM 750 C CA 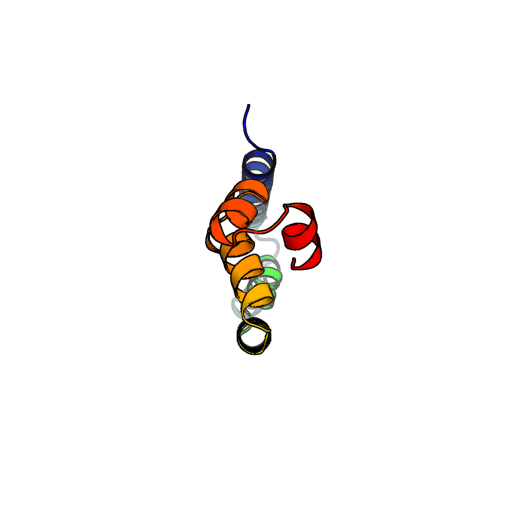. ALA A 1 95 ? -18.161 -1.582 6.311 1.00 94.69 95 ALA A CA 1
ATOM 751 C C . ALA A 1 95 ? -17.783 -3.011 6.741 1.00 94.69 95 ALA A C 1
ATOM 753 O O . ALA A 1 95 ? -18.458 -3.586 7.590 1.00 94.69 95 ALA A O 1
ATOM 754 N N . ILE A 1 96 ? -16.699 -3.575 6.195 1.00 93.94 96 ILE A N 1
ATOM 755 C CA . ILE A 1 96 ? -16.212 -4.920 6.552 1.00 93.94 96 ILE A CA 1
ATOM 756 C C . ILE A 1 96 ? -15.657 -4.953 7.981 1.00 93.94 96 ILE A C 1
ATOM 758 O O . ILE A 1 96 ? -15.908 -5.898 8.724 1.00 93.94 96 ILE A O 1
ATOM 762 N N . MET A 1 97 ? -14.898 -3.925 8.366 1.00 93.31 97 MET A N 1
ATOM 763 C CA . MET A 1 97 ? -14.228 -3.842 9.667 1.00 93.31 97 MET A CA 1
ATOM 764 C C . MET A 1 97 ? -15.095 -3.221 10.773 1.00 93.31 97 MET A C 1
ATOM 766 O O . MET A 1 97 ? -14.586 -3.004 11.871 1.00 93.31 97 MET A O 1
ATOM 770 N N . ASP A 1 98 ? -16.356 -2.892 10.473 1.00 94.62 98 ASP A N 1
ATOM 771 C CA . ASP A 1 98 ? -17.300 -2.202 11.364 1.00 94.62 98 ASP A CA 1
ATOM 772 C C . ASP A 1 98 ? -16.667 -0.994 12.085 1.00 94.62 98 ASP A C 1
ATOM 774 O O . ASP A 1 98 ? -16.700 -0.851 13.309 1.00 94.62 98 ASP A O 1
ATOM 778 N N . CYS A 1 99 ? -15.997 -0.126 11.318 1.00 93.00 99 CYS A N 1
ATOM 779 C CA . CYS A 1 99 ? -15.309 1.044 11.860 1.00 93.00 99 CYS A CA 1
ATOM 780 C C . CYS A 1 99 ? -15.467 2.283 10.963 1.00 93.00 99 CYS A C 1
ATOM 782 O O . CYS A 1 99 ? -15.757 2.161 9.775 1.00 93.00 99 CYS A O 1
ATOM 784 N N . PRO A 1 100 ? -15.276 3.508 11.488 1.00 95.19 100 PRO A N 1
ATOM 785 C CA . PRO A 1 100 ? -15.359 4.715 10.672 1.00 95.19 100 PRO A CA 1
ATOM 786 C C . PRO A 1 100 ? -14.296 4.752 9.564 1.00 95.19 100 PRO A C 1
ATOM 788 O O . PRO A 1 100 ? -13.145 4.376 9.782 1.00 95.19 100 PRO A O 1
ATOM 791 N N . VAL A 1 101 ? -14.626 5.349 8.414 1.00 94.19 101 VAL A N 1
ATOM 792 C CA . VAL A 1 101 ? -13.686 5.550 7.286 1.00 94.19 101 VAL A CA 1
ATOM 793 C C . VAL A 1 101 ? -12.404 6.283 7.718 1.00 94.19 101 VAL A C 1
ATOM 795 O O . VAL A 1 101 ? -11.311 5.988 7.236 1.00 94.19 101 VAL A O 1
ATOM 798 N N . GLY A 1 102 ? -12.508 7.216 8.672 1.00 94.38 102 GLY A N 1
ATOM 799 C CA . GLY A 1 102 ? -11.345 7.901 9.247 1.00 94.38 102 GLY A CA 1
ATOM 800 C C . GLY A 1 102 ? -10.387 6.960 9.988 1.00 94.38 102 GLY A C 1
ATOM 801 O O . GLY A 1 102 ? -9.175 7.151 9.926 1.00 94.38 102 GLY A O 1
ATOM 802 N N . THR A 1 103 ? -10.915 5.914 10.627 1.00 93.94 103 THR A N 1
ATOM 803 C CA . THR A 1 103 ? -10.121 4.878 11.294 1.00 93.94 103 THR A CA 1
ATOM 804 C C . THR A 1 103 ? -9.406 4.003 10.272 1.00 93.94 103 THR A C 1
ATOM 806 O O . THR A 1 103 ? -8.225 3.730 10.454 1.00 93.94 103 THR A O 1
ATOM 809 N N . VAL A 1 104 ? -10.063 3.642 9.163 1.00 93.75 104 VAL A N 1
ATOM 810 C CA . VAL A 1 104 ? -9.411 2.933 8.045 1.00 93.75 104 VAL A CA 1
ATOM 811 C C . VAL A 1 104 ? -8.239 3.749 7.499 1.00 93.75 104 VAL A C 1
ATOM 813 O O . VAL A 1 104 ? -7.136 3.228 7.393 1.00 93.75 104 VAL A O 1
ATOM 816 N N . ARG A 1 105 ? -8.432 5.055 7.257 1.00 92.00 105 ARG A N 1
ATOM 817 C CA . ARG A 1 105 ? -7.351 5.953 6.809 1.00 92.00 105 ARG A CA 1
ATOM 818 C C . ARG A 1 105 ? -6.185 6.038 7.801 1.00 92.00 105 ARG A C 1
ATOM 820 O O . ARG A 1 105 ? -5.070 6.269 7.373 1.00 92.00 105 ARG A O 1
ATOM 827 N N . SER A 1 106 ? -6.426 5.912 9.106 1.00 94.56 106 SER A N 1
ATOM 828 C CA . SER A 1 106 ? -5.343 5.915 10.099 1.00 94.56 106 SER A CA 1
ATOM 829 C C . SER A 1 106 ? -4.609 4.574 10.198 1.00 94.56 106 SER A C 1
ATOM 831 O O . SER A 1 106 ? -3.533 4.528 10.790 1.00 94.56 106 SER A O 1
ATOM 833 N N . ARG A 1 107 ? -5.226 3.485 9.727 1.00 90.62 107 ARG A N 1
ATOM 834 C CA . ARG A 1 107 ? -4.696 2.116 9.794 1.00 90.62 107 ARG A CA 1
ATOM 835 C C . ARG A 1 107 ? -3.902 1.716 8.543 1.00 90.62 107 ARG A C 1
ATOM 837 O O . ARG A 1 107 ? -3.188 0.719 8.604 1.00 90.62 107 ARG A O 1
ATOM 844 N N . ILE A 1 108 ? -4.042 2.474 7.454 1.00 88.44 108 ILE A N 1
ATOM 845 C CA . ILE A 1 108 ? -3.309 2.351 6.182 1.00 88.44 108 ILE A CA 1
ATOM 846 C C . ILE A 1 108 ? -2.274 3.472 6.118 1.00 88.44 108 ILE A C 1
ATOM 848 O O . ILE A 1 108 ? -1.096 3.166 5.841 1.00 88.44 108 ILE A O 1
#

pLDDT: mean 79.8, std 18.13, range [41.94, 96.69]

Mean predicted aligned error: 12.86 Å

Solvent-accessible surface area (backbone atoms only — not comparable to full-atom values): 6371 Å² total; per-residue (Å²): 139,79,57,68,67,61,54,51,51,52,51,54,53,51,51,52,50,51,51,54,56,53,60,75,63,58,74,87,78,63,97,65,57,83,81,56,63,83,67,50,63,82,52,48,65,58,46,56,67,64,27,71,66,51,50,50,52,52,51,52,51,49,51,52,52,52,54,51,47,69,69,40,59,66,73,38,36,51,49,41,42,44,38,74,76,70,62,50,52,59,65,57,49,13,65,74,67,75,46,57,49,70,56,46,63,73,45,98

Secondary structure (DSSP, 8-state):
---HHHHHHHHHHHHHHHHHHHHTTS---S---TTTGGG-GGGHHHHHHT-HHHHHHHHHHHHHHHHHHHHS-HHHHHHHHHHHTS---HHHHHHHTTS-HHHHHHH-

InterPro domains:
  IPR013249 RNA polymerase sigma factor 70, region 4 type 2 [PF08281] (64-108)
  IPR013324 RNA polymerase sigma factor, region 3/4-like [SSF88659] (56-108)
  IPR013325 RNA polymerase sigma factor, region 2 [SSF88946] (2-38)
  IPR014284 RNA polymerase sigma-70-like domain [TIGR02937] (2-107)
  IPR036388 Winged helix-like DNA-binding domain superfamily [G3DSA:1.10.10.10] (55-108)
  IPR039425 RNA polymerase sigma-70-like [PTHR43133] (2-108)

Radius of gyration: 22.99 Å; Cα contacts (8 Å, |Δi|>4): 44; chains: 1; bounding box: 53×21×55 Å

Organism: Burkholderia pseudomallei (NCBI:txid28450)

=== Feature glossary ===
Legend for the data blocks above and below:

— What the protein is —

The amino-acid sequence is the protein's primary structure: the linear order of residues from the N-terminus to the C-terminus, written in one-letter code. Everything else here — the 3D coordinates, the secondary structure, the domain annotations — is ultimately a consequence of this string.

Database cross-references. InterPro integrates a dozen domain/family signature databases into unified entries with residue-range hits. GO terms attach function/process/location labels with evidence codes. CATH codes position the fold in a four-level structural taxonomy. Organism is the NCBI-taxonomy species name.

— Where its atoms are —

The mmCIF block holds the 3D Cartesian coordinates of each backbone atom (N, Cα, C, O) in ångströms. mmCIF is the PDB's canonical archive format — a tagged-loop text representation of the atomic model.

The six renders are orthographic views along the three Cartesian axes in both directions. Representation (cartoon, sticks, or surface) and color scheme (sequence-rainbow or by-chain) vary across proteins so the training set covers all the common visualization conventions.

— Local backbone conformation —

Secondary structure is the local, repeating backbone conformation. DSSP classifies it into eight states by reading the hydrogen-bond network: three helix types (H, G, I), two β types (E, B), two non-regular types (T, S), and unstructured coil (-).

SS3 is a coarse helix/strand/coil call (letters a/b/c) made by the P-SEA algorithm from inter-Cα distances and dihedrals. It is less detailed than DSSP but needs only Cα positions.

Backbone dihedral angles. Every residue except chain termini has a φ (preceding-C → N → Cα → C) and a ψ (N → Cα → C → next-N). They are reported in degrees following the IUPAC sign convention. Secondary structure is essentially a statement about which (φ, ψ) basin each residue occupies.

— Global shape and packing —

The geometric summary reports three shape descriptors. Rg (radius of gyration) measures how spread out the Cα atoms are about their centre of mass; compact globular proteins have small Rg, elongated or unfolded ones large. Cα contacts (<8 Å, |i−j|>4) count long-range residue pairs in spatial proximity — high for tightly packed folds, near zero for rods or random coil. The bounding-box extents give the protein's footprint along x, y, z in Å.

Solvent accessibility: the surface area of each residue that a 1.4 Å water probe can touch, in Å². When only backbone atoms are present the absolute values are lower than full-atom SASA (side chains contribute most of the area) and are flagged as backbone-only.

Plot images: a contact map (which residues are close in 3D, as an N×N binary image), a Ramachandran scatter (backbone torsion angles, revealing secondary-structure composition at a glance), and — for AlphaFold structures — a PAE heatmap (pairwise prediction confidence).

— Structural neighborhood —

Foldseek's 3Di representation compresses backbone geometry into a per-residue letter drawn from a learned twenty-state alphabet. It captures the tertiary interaction pattern around each residue — which residues are packed against it in space, regardless of where they are in sequence.

Structural nearest neighbors (via Foldseek easy-search vs the PDB). Reported per hit: target PDB id, E-value, and alignment TM-score. A TM-score above ~0.5 is the conventional threshold for 'same fold'.

— Confidence and disorder —

pLDDT (predicted Local Distance Difference Test) is AlphaFold's per-residue confidence score, ranging from 0 to 100. Values above 90 indicate high confidence (typically well-packed cores); 70–90 is confident; 50–70 low confidence; below 50 usually means the region is disordered or the prediction is unreliable there. AlphaFold stores pLDDT in the mmCIF B-factor column.

For experimental (PDB) structures, the B-factor (temperature factor) quantifies the positional spread of each atom in the crystal — a combin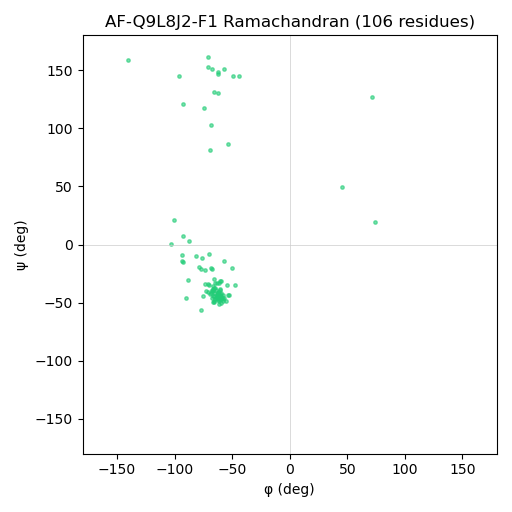ation of thermal vibration and static disorder — in units of Å². High B-factors mark flexible loops or poorly resolved regions; low B-factors mark the rigid, well-ordered core.

Predicted Aligned Error (PAE) is an AlphaFold confidence matrix: entry (i, j) is the expected error in the position of residue j, in ångströms, when the prediction is superimposed on the true structure at residue i. Low PAE within a block of residues means that block is internally rigid and well-predicted; high PAE between two blocks means their relative placement is uncertain even if each block individually is confident.